Protein AF-A0A7J4XM20-F1 (afdb_monomer_lite)

pLDDT: mean 87.35, std 9.54, range [40.81, 96.88]

Secondary structure (DSSP, 8-state):
---EEEP-HHHHHHHHHHHHHHHHHHHHHHHTT-TT--HHHHHHHHHHTS-HHHHHHTT--SSHHHHHHHHH--PPTTGGGS-GGGGGGSEEE-TT--HHHHHHTSPTT-EEEEEETTEEEEEEEEEE-SSEEEEE-TTS-EEEEEGGGEEEEE-

Radius of gyration: 16.92 Å; chains: 1; bounding box: 34×43×47 Å

Organism: NCBI:txid291644

Sequence (155 aa):
MDDSIPMNKTLLNLCIFLQDTKRQAISEGILIGNNNTDWYNAVKKAYFGLEKKIFEEAGIKQNLMNLEALLYYQLPEGIRSTEYDQLHKFSLNTKGFSRYRVLKSFVQGEVIKLSVDGVKCEYTFIRVSNTHLFVSSAEGREEKIDLGRISSITL

Structure (mmCIF, N/CA/C/O backbone):
data_AF-A0A7J4XM20-F1
#
_entry.id   AF-A0A7J4XM20-F1
#
loop_
_atom_site.group_PDB
_atom_site.id
_atom_site.type_symbol
_atom_site.label_atom_id
_atom_site.label_alt_id
_atom_site.label_comp_id
_atom_site.label_asym_id
_atom_site.label_entity_id
_atom_site.label_seq_id
_atom_site.pdbx_PDB_ins_code
_atom_site.Cartn_x
_atom_site.Cartn_y
_atom_site.Cartn_z
_atom_site.occupancy
_atom_site.B_iso_or_equiv
_atom_site.auth_seq_id
_atom_site.auth_comp_id
_atom_site.auth_asym_id
_atom_site.auth_atom_id
_atom_site.pdbx_PDB_model_num
ATOM 1 N N . MET A 1 1 ? 9.206 16.397 5.889 1.00 40.81 1 MET A N 1
ATOM 2 C CA . MET A 1 1 ? 7.761 16.356 6.182 1.00 40.81 1 MET A CA 1
ATOM 3 C C . MET A 1 1 ? 7.569 15.400 7.340 1.00 40.81 1 MET A C 1
ATOM 5 O O . MET A 1 1 ? 8.371 14.483 7.480 1.00 40.81 1 MET A O 1
ATOM 9 N N . ASP A 1 2 ? 6.620 15.686 8.224 1.00 49.00 2 ASP A N 1
ATOM 10 C CA . ASP A 1 2 ? 6.305 14.793 9.334 1.00 49.00 2 ASP A CA 1
ATOM 11 C C . ASP A 1 2 ? 5.510 13.611 8.757 1.00 49.00 2 ASP A C 1
ATOM 13 O O . ASP A 1 2 ? 4.354 13.750 8.376 1.00 49.00 2 ASP A O 1
ATOM 17 N N . ASP A 1 3 ? 6.181 12.476 8.552 1.00 68.19 3 ASP A N 1
ATOM 18 C CA . ASP A 1 3 ? 5.667 11.298 7.824 1.00 68.19 3 ASP A CA 1
ATOM 19 C C . ASP A 1 3 ? 4.767 10.402 8.709 1.00 68.19 3 ASP A C 1
ATOM 21 O O . ASP A 1 3 ? 4.627 9.195 8.488 1.00 68.19 3 ASP A O 1
ATOM 25 N N . SER A 1 4 ? 4.217 10.997 9.766 1.00 82.56 4 SER A N 1
ATOM 26 C CA . SER A 1 4 ? 3.336 10.388 10.751 1.00 82.56 4 SER A CA 1
ATOM 27 C C . SER A 1 4 ? 1.946 10.975 10.565 1.00 82.56 4 SER A C 1
ATOM 29 O O . SER A 1 4 ? 1.722 12.160 10.802 1.00 82.56 4 SER A O 1
ATOM 31 N N . ILE A 1 5 ? 1.011 10.141 10.128 1.00 89.19 5 ILE A N 1
ATOM 32 C CA . ILE A 1 5 ? -0.352 10.552 9.798 1.00 89.19 5 ILE A CA 1
ATOM 33 C C . ILE A 1 5 ? -1.241 10.203 10.992 1.00 89.19 5 ILE A C 1
ATOM 35 O O . ILE A 1 5 ? -1.319 9.021 11.340 1.00 89.19 5 ILE A O 1
ATOM 39 N N . PRO A 1 6 ? -1.884 11.185 11.654 1.00 92.31 6 PRO A N 1
ATOM 40 C CA . PRO A 1 6 ? -2.783 10.910 12.768 1.00 92.31 6 PRO A CA 1
ATOM 41 C C . PRO A 1 6 ? -3.893 9.950 12.347 1.00 92.31 6 PRO A C 1
ATOM 43 O O . PRO A 1 6 ? -4.500 10.111 11.286 1.00 92.31 6 PRO A O 1
ATOM 46 N N . MET A 1 7 ? -4.160 8.945 13.176 1.00 94.69 7 MET A N 1
ATOM 47 C CA . MET A 1 7 ? -5.201 7.976 12.884 1.00 94.69 7 MET A CA 1
ATOM 48 C C . MET A 1 7 ? -6.568 8.649 12.963 1.00 94.69 7 MET A C 1
ATOM 50 O O . MET A 1 7 ? -6.896 9.346 13.922 1.00 94.69 7 MET A O 1
ATOM 54 N N . ASN A 1 8 ? -7.386 8.397 11.950 1.00 94.94 8 ASN A N 1
ATOM 55 C CA . ASN A 1 8 ? -8.795 8.749 11.943 1.00 94.94 8 ASN A CA 1
ATOM 56 C C . ASN A 1 8 ? -9.632 7.503 11.633 1.00 94.94 8 ASN A C 1
ATOM 58 O O . ASN A 1 8 ? -9.094 6.443 11.299 1.00 94.94 8 ASN A O 1
ATOM 62 N N . LYS A 1 9 ? -10.958 7.624 11.749 1.00 95.38 9 LYS A N 1
ATOM 63 C CA . LYS A 1 9 ? -11.886 6.511 11.513 1.00 95.38 9 LYS A CA 1
ATOM 64 C C . LYS A 1 9 ? -11.668 5.853 10.147 1.00 95.38 9 LYS A C 1
ATOM 66 O O . LYS A 1 9 ? -11.588 4.630 10.061 1.00 95.38 9 LYS A O 1
ATOM 71 N N . THR A 1 10 ? -11.579 6.653 9.088 1.00 96.50 10 THR A N 1
ATOM 72 C CA . THR A 1 10 ? -11.438 6.158 7.714 1.00 96.50 10 THR A CA 1
ATOM 73 C C . THR A 1 10 ? -10.092 5.464 7.513 1.00 96.50 10 THR A C 1
ATOM 75 O O . THR A 1 10 ? -10.046 4.379 6.938 1.00 96.50 10 THR A O 1
ATOM 78 N N . LEU A 1 11 ? -9.009 6.019 8.062 1.00 95.69 11 LEU A N 1
ATOM 79 C CA . LEU A 1 11 ? -7.675 5.424 7.997 1.00 95.69 11 LEU A CA 1
ATOM 80 C C . LEU A 1 11 ? -7.604 4.081 8.743 1.00 95.69 11 LEU A C 1
ATOM 82 O O . LEU A 1 11 ? -7.072 3.110 8.208 1.00 95.69 11 LEU A O 1
ATOM 86 N N . LEU A 1 12 ? -8.206 3.991 9.935 1.00 95.81 12 LEU A N 1
ATOM 87 C CA . LEU A 1 12 ? -8.287 2.740 10.695 1.00 95.81 12 LEU A CA 1
ATOM 88 C C . LEU A 1 12 ? -9.087 1.677 9.933 1.00 95.81 12 LEU A C 1
ATOM 90 O O . LEU A 1 12 ? -8.654 0.528 9.828 1.00 95.81 12 LEU A O 1
ATOM 94 N N . ASN A 1 13 ? -10.231 2.061 9.364 1.00 95.62 13 ASN A N 1
ATOM 95 C CA . ASN A 1 13 ? -11.057 1.154 8.570 1.00 95.62 13 ASN A CA 1
ATOM 96 C C . ASN A 1 13 ? -10.324 0.658 7.318 1.00 95.62 13 ASN A C 1
ATOM 98 O O . ASN A 1 13 ? -10.452 -0.517 6.983 1.00 95.62 13 ASN A O 1
ATOM 102 N N . LEU A 1 14 ? -9.513 1.500 6.668 1.00 96.25 14 LEU A N 1
ATOM 103 C CA . LEU A 1 14 ? -8.653 1.078 5.559 1.00 96.25 14 LEU A CA 1
ATOM 104 C C . LEU A 1 14 ? -7.612 0.038 5.997 1.00 96.25 14 LEU A C 1
ATOM 106 O O . LEU A 1 14 ? -7.444 -0.967 5.305 1.00 96.25 14 LEU A O 1
ATOM 110 N N . CYS A 1 15 ? -6.944 0.237 7.142 1.00 94.81 15 CYS A N 1
ATOM 111 C CA . CYS A 1 15 ? -6.020 -0.760 7.700 1.00 94.81 15 CYS A CA 1
ATOM 112 C C . CYS A 1 15 ? -6.723 -2.107 7.908 1.00 94.81 15 CYS A C 1
ATOM 114 O O . CYS A 1 15 ? -6.240 -3.142 7.451 1.00 94.81 15 CYS A O 1
ATOM 116 N N . ILE A 1 16 ? -7.881 -2.089 8.572 1.00 94.69 16 ILE A N 1
ATOM 117 C CA . ILE A 1 16 ? -8.653 -3.297 8.883 1.00 94.69 16 ILE A CA 1
ATOM 118 C C . ILE A 1 16 ? -9.099 -3.998 7.597 1.00 94.69 16 ILE A C 1
ATOM 120 O O . ILE A 1 16 ? -8.832 -5.186 7.431 1.00 94.69 16 ILE A O 1
ATOM 124 N N . PHE A 1 17 ? -9.700 -3.256 6.664 1.00 95.44 17 PHE A N 1
ATOM 125 C CA . PHE A 1 17 ? -10.181 -3.778 5.387 1.00 95.44 17 PHE A CA 1
ATOM 126 C C . PHE A 1 17 ? -9.084 -4.510 4.605 1.00 95.44 17 PHE A C 1
ATOM 128 O O . PHE A 1 17 ? -9.283 -5.643 4.163 1.00 95.44 17 PHE A O 1
ATOM 135 N N . LEU A 1 18 ? -7.904 -3.899 4.457 1.00 94.94 18 LEU A N 1
ATOM 136 C CA . LEU A 1 18 ? -6.802 -4.503 3.704 1.00 94.94 18 LEU A CA 1
ATOM 137 C C . LEU A 1 18 ? -6.225 -5.739 4.402 1.00 94.94 18 LEU A C 1
ATOM 139 O O . LEU A 1 18 ? -5.909 -6.732 3.742 1.00 94.94 18 LEU A O 1
ATOM 143 N N . GLN A 1 19 ? -6.097 -5.699 5.729 1.00 93.06 19 GLN A N 1
ATOM 144 C CA . GLN A 1 19 ? -5.585 -6.826 6.510 1.00 93.06 19 GLN A CA 1
ATOM 145 C C . GLN A 1 19 ? -6.554 -8.016 6.505 1.00 93.06 19 GLN A C 1
ATOM 147 O O . GLN A 1 19 ? -6.114 -9.163 6.389 1.00 93.06 19 GLN A O 1
ATOM 152 N N . ASP A 1 20 ? -7.861 -7.761 6.565 1.00 93.12 20 ASP A N 1
ATOM 153 C CA . ASP A 1 20 ? -8.880 -8.805 6.473 1.00 93.12 20 ASP A CA 1
ATOM 154 C C . ASP A 1 20 ? -8.980 -9.363 5.043 1.00 93.12 20 ASP A C 1
ATOM 156 O O . ASP A 1 20 ? -9.018 -10.582 4.878 1.00 93.12 20 ASP A O 1
ATOM 160 N N . THR A 1 21 ? -8.868 -8.516 4.009 1.00 93.00 21 THR A N 1
ATOM 161 C CA . THR A 1 21 ? -8.774 -8.951 2.598 1.00 93.00 21 THR A CA 1
ATOM 162 C C . THR A 1 21 ? -7.586 -9.892 2.385 1.00 93.00 21 THR A C 1
ATOM 164 O O . THR A 1 21 ? -7.719 -10.948 1.766 1.00 93.00 21 THR A O 1
ATOM 167 N N . LYS A 1 22 ? -6.416 -9.556 2.948 1.00 91.75 22 LYS A N 1
ATOM 168 C CA . LYS A 1 22 ? -5.239 -10.435 2.928 1.00 91.75 22 LYS A CA 1
ATOM 169 C C . LYS A 1 22 ? -5.530 -11.776 3.605 1.00 91.75 22 LYS A C 1
ATOM 171 O O . LYS A 1 22 ? -5.195 -12.820 3.048 1.00 91.75 22 LYS A O 1
ATOM 176 N N . ARG A 1 23 ? -6.121 -11.759 4.807 1.00 90.38 23 ARG A N 1
ATOM 177 C CA . ARG A 1 23 ? -6.446 -12.983 5.560 1.00 90.38 23 ARG A CA 1
ATOM 178 C C . ARG A 1 23 ? -7.406 -13.872 4.772 1.00 90.38 23 ARG A C 1
ATOM 180 O O . ARG A 1 23 ? -7.187 -15.081 4.717 1.00 90.38 23 ARG A O 1
ATOM 187 N N . GLN A 1 24 ? -8.420 -13.280 4.146 1.00 89.25 24 GLN A N 1
ATOM 188 C CA . GLN A 1 24 ? -9.381 -13.992 3.312 1.00 89.25 24 GLN A CA 1
ATOM 189 C C . GLN A 1 24 ? -8.703 -14.632 2.096 1.00 89.25 24 GLN A C 1
ATOM 191 O O . GLN A 1 24 ? -8.813 -15.842 1.932 1.00 89.25 24 GLN A O 1
ATOM 196 N N . ALA A 1 25 ? -7.927 -13.873 1.315 1.00 86.69 25 ALA A N 1
ATOM 197 C CA . ALA A 1 25 ? -7.242 -14.397 0.130 1.00 86.69 25 ALA A CA 1
ATOM 198 C C . ALA A 1 25 ? -6.286 -15.560 0.464 1.00 86.69 25 ALA A C 1
ATOM 200 O O . ALA A 1 25 ? -6.225 -16.549 -0.262 1.00 86.69 25 ALA A O 1
ATOM 201 N N . ILE A 1 26 ? -5.564 -15.474 1.589 1.00 85.75 26 ILE A N 1
ATOM 202 C CA . ILE A 1 26 ? -4.709 -16.573 2.069 1.00 85.75 26 ILE A CA 1
ATOM 203 C C . ILE A 1 26 ? -5.556 -17.793 2.454 1.00 85.75 26 ILE A C 1
ATOM 205 O O . ILE A 1 26 ? -5.215 -18.914 2.084 1.00 85.75 26 ILE A O 1
ATOM 209 N N . SER A 1 27 ? -6.655 -17.582 3.183 1.00 84.38 27 SER A N 1
ATOM 210 C CA . SER A 1 27 ? -7.535 -18.667 3.640 1.00 84.38 27 SER A CA 1
ATOM 211 C C . SER A 1 27 ? -8.184 -19.399 2.465 1.00 84.38 27 SER A C 1
ATOM 213 O O . SER A 1 27 ? -8.173 -20.625 2.427 1.00 84.38 27 SER A O 1
ATOM 215 N N . GLU A 1 28 ? -8.691 -18.660 1.477 1.00 83.12 28 GLU A N 1
ATOM 216 C CA . GLU A 1 28 ? -9.247 -19.218 0.240 1.00 83.12 28 GLU A CA 1
ATOM 217 C C . GLU A 1 28 ? -8.199 -20.025 -0.528 1.00 83.12 28 GLU A C 1
ATOM 219 O O . GLU A 1 28 ? -8.478 -21.145 -0.949 1.00 83.12 28 GLU A O 1
ATOM 224 N N . GLY A 1 29 ? -6.974 -19.501 -0.632 1.00 79.12 29 GLY A N 1
ATOM 225 C CA . GLY A 1 29 ? -5.846 -20.197 -1.243 1.00 79.12 29 GLY A CA 1
ATOM 226 C C . GLY A 1 29 ? -5.539 -21.552 -0.608 1.00 79.12 29 GLY A C 1
ATOM 227 O O . GLY A 1 29 ? -5.366 -22.547 -1.313 1.00 79.12 29 GLY A O 1
ATOM 228 N N . ILE A 1 30 ? -5.529 -21.603 0.726 1.00 78.00 30 ILE A N 1
ATOM 229 C CA . ILE A 1 30 ? -5.345 -22.845 1.489 1.00 78.00 30 ILE A CA 1
ATOM 230 C C . ILE A 1 30 ? -6.488 -23.828 1.201 1.00 78.00 30 ILE A C 1
ATOM 232 O O . ILE A 1 30 ? -6.231 -25.005 0.954 1.00 78.00 30 ILE A O 1
ATOM 236 N N . LEU A 1 31 ? -7.739 -23.355 1.195 1.00 77.94 31 LEU A N 1
ATOM 237 C CA . LEU A 1 31 ? -8.919 -24.201 0.979 1.00 77.94 31 LEU A CA 1
ATOM 238 C C . LEU A 1 31 ? -8.942 -24.856 -0.409 1.00 77.94 31 LEU A C 1
ATOM 240 O O . LEU A 1 31 ? -9.377 -25.998 -0.531 1.00 77.94 31 LEU A O 1
ATOM 244 N N . ILE A 1 32 ? -8.448 -24.169 -1.442 1.00 80.94 32 ILE A N 1
ATOM 245 C CA . ILE A 1 32 ? -8.375 -24.705 -2.813 1.00 80.94 32 ILE A CA 1
ATOM 246 C C . ILE A 1 32 ? -7.069 -25.466 -3.102 1.00 80.94 32 ILE A C 1
ATOM 248 O O . ILE A 1 32 ? -6.805 -25.819 -4.250 1.00 80.94 32 ILE A O 1
ATOM 252 N N . GLY A 1 33 ? -6.230 -25.702 -2.086 1.00 71.31 33 GLY A N 1
ATOM 253 C CA . GLY A 1 33 ? -4.947 -26.398 -2.231 1.00 71.31 33 GLY A CA 1
ATOM 254 C C . GLY A 1 33 ? -3.881 -25.605 -2.998 1.00 71.31 33 GLY A C 1
ATOM 255 O O . GLY A 1 33 ? -2.884 -26.179 -3.436 1.00 71.31 33 GLY A O 1
ATOM 256 N N . ASN A 1 34 ? -4.068 -24.293 -3.173 1.00 74.31 34 ASN A N 1
ATOM 257 C CA . ASN A 1 34 ? -3.113 -23.413 -3.834 1.00 74.31 34 ASN A CA 1
ATOM 258 C C . ASN A 1 34 ? -2.271 -22.648 -2.803 1.00 74.31 34 ASN A C 1
ATOM 260 O O . ASN A 1 34 ? -2.553 -21.501 -2.439 1.00 74.31 34 ASN A O 1
ATOM 264 N N . ASN A 1 35 ? -1.161 -23.266 -2.401 1.00 62.22 35 ASN A N 1
ATOM 265 C CA . ASN A 1 35 ? -0.190 -22.672 -1.476 1.00 62.22 35 ASN A CA 1
ATOM 266 C C . ASN A 1 35 ? 0.546 -21.449 -2.055 1.00 62.22 35 ASN A C 1
ATOM 268 O O . ASN A 1 35 ? 1.276 -20.781 -1.328 1.00 62.22 35 ASN A O 1
ATOM 272 N N . ASN A 1 36 ? 0.362 -21.155 -3.345 1.00 62.28 36 ASN A N 1
ATOM 273 C CA . ASN A 1 36 ? 1.006 -20.054 -4.053 1.00 62.28 36 ASN A CA 1
ATOM 274 C C . ASN A 1 36 ? -0.000 -18.970 -4.471 1.00 62.28 36 ASN A C 1
ATOM 276 O O . ASN A 1 36 ? 0.184 -18.285 -5.477 1.00 62.28 36 ASN A O 1
ATOM 280 N N . THR A 1 37 ? -1.096 -18.839 -3.717 1.00 67.94 37 THR A N 1
ATOM 281 C CA . THR A 1 37 ? -2.125 -17.829 -3.973 1.00 67.94 37 THR A CA 1
ATOM 282 C C . THR A 1 37 ? -1.519 -16.434 -3.909 1.00 67.94 37 THR A C 1
ATOM 284 O O . THR A 1 37 ? -0.938 -16.035 -2.897 1.00 67.94 37 THR A O 1
ATOM 287 N N . ASP A 1 38 ? -1.677 -15.685 -4.999 1.00 80.06 38 ASP A N 1
ATOM 288 C CA . ASP A 1 38 ? -1.189 -14.317 -5.151 1.00 80.06 38 ASP A CA 1
ATOM 289 C C . ASP A 1 38 ? -2.082 -13.328 -4.387 1.00 80.06 38 ASP A C 1
ATOM 291 O O . ASP A 1 38 ? -2.793 -12.478 -4.934 1.00 80.06 38 ASP A O 1
ATOM 295 N N . TRP A 1 39 ? -2.072 -13.486 -3.065 1.00 86.62 39 TRP A N 1
ATOM 296 C CA . TRP A 1 39 ? -2.830 -12.665 -2.131 1.00 86.62 39 TRP A CA 1
ATOM 297 C C . TRP A 1 39 ? -2.462 -11.183 -2.271 1.00 86.62 39 TRP A C 1
ATOM 299 O O . TRP A 1 39 ? -3.299 -10.315 -2.026 1.00 86.62 39 TRP A O 1
ATOM 309 N N . TYR A 1 40 ? -1.225 -10.880 -2.685 1.00 86.50 40 TYR A N 1
ATOM 310 C CA . TYR A 1 40 ? -0.762 -9.510 -2.848 1.00 86.50 40 TYR A CA 1
ATOM 311 C C . TYR A 1 40 ? -1.480 -8.823 -4.006 1.00 86.50 40 TYR A C 1
ATOM 313 O O . TYR A 1 40 ? -1.999 -7.721 -3.826 1.00 86.50 40 TYR A O 1
ATOM 321 N N . ASN A 1 41 ? -1.604 -9.482 -5.162 1.00 84.94 41 ASN A N 1
ATOM 322 C CA . ASN A 1 41 ? -2.366 -8.920 -6.273 1.00 84.94 41 ASN A CA 1
ATOM 323 C C . ASN A 1 41 ? -3.863 -8.791 -5.963 1.00 84.94 41 ASN A C 1
ATOM 325 O O . ASN A 1 41 ? -4.480 -7.820 -6.406 1.00 84.94 41 ASN A O 1
ATOM 329 N N . ALA A 1 42 ? -4.449 -9.696 -5.172 1.00 87.44 42 ALA A N 1
ATOM 330 C CA . ALA A 1 42 ? -5.833 -9.550 -4.708 1.00 87.44 42 ALA A CA 1
ATOM 331 C C . ALA A 1 42 ? -6.017 -8.284 -3.847 1.00 87.44 42 ALA A C 1
ATOM 333 O O . ALA A 1 42 ? -6.891 -7.461 -4.122 1.00 87.44 42 ALA A O 1
ATOM 334 N N . VAL A 1 43 ? -5.135 -8.076 -2.865 1.00 91.69 43 VAL A N 1
ATOM 335 C CA . VAL A 1 43 ? -5.132 -6.887 -1.997 1.00 91.69 43 VAL A CA 1
ATOM 336 C C . VAL A 1 43 ? -4.871 -5.605 -2.795 1.00 91.69 43 VAL A C 1
ATOM 338 O O . VAL A 1 43 ? -5.558 -4.604 -2.602 1.00 91.69 43 VAL A O 1
ATOM 341 N N . LYS A 1 44 ? -3.918 -5.635 -3.734 1.00 91.19 44 LYS A N 1
ATOM 342 C CA . LYS A 1 44 ? -3.601 -4.518 -4.635 1.00 91.19 44 LYS A CA 1
ATOM 343 C C . LYS A 1 44 ? -4.820 -4.126 -5.474 1.00 91.19 44 LYS A C 1
ATOM 345 O O . LYS A 1 44 ? -5.166 -2.948 -5.518 1.00 91.19 44 LYS A O 1
ATOM 350 N N . LYS A 1 45 ? -5.513 -5.097 -6.084 1.00 90.44 45 LYS A N 1
ATOM 351 C CA . LYS A 1 45 ? -6.760 -4.855 -6.832 1.00 90.44 45 LYS A CA 1
ATOM 352 C C . LYS A 1 45 ? -7.848 -4.252 -5.946 1.00 90.44 45 LYS A C 1
ATOM 354 O O . LYS A 1 45 ? -8.455 -3.265 -6.347 1.00 90.44 45 LYS A O 1
ATOM 359 N N . ALA A 1 46 ? -8.055 -4.794 -4.745 1.00 93.31 46 ALA A N 1
ATOM 360 C CA . ALA A 1 46 ? -9.038 -4.268 -3.801 1.00 93.31 46 ALA A CA 1
ATOM 361 C C . ALA A 1 46 ? -8.737 -2.810 -3.417 1.00 93.31 46 ALA A C 1
ATOM 363 O O . ALA A 1 46 ? -9.619 -1.963 -3.487 1.00 93.31 46 ALA A O 1
ATOM 364 N N . TYR A 1 47 ? -7.481 -2.491 -3.092 1.00 95.44 47 TYR A N 1
ATOM 365 C CA . TYR A 1 47 ? -7.046 -1.140 -2.732 1.00 95.44 47 TYR A CA 1
ATOM 366 C C . TYR A 1 47 ? -7.245 -0.114 -3.853 1.00 95.44 47 TYR A C 1
ATOM 368 O O . TYR A 1 47 ? -7.779 0.972 -3.623 1.00 95.44 47 TYR A O 1
ATOM 376 N N . PHE A 1 48 ? -6.811 -0.441 -5.074 1.00 93.12 48 PHE A N 1
ATOM 377 C CA . PHE A 1 48 ? -6.935 0.473 -6.212 1.00 93.12 48 PHE A CA 1
ATOM 378 C C . PHE A 1 48 ? -8.361 0.549 -6.776 1.00 93.12 48 PHE A C 1
ATOM 380 O O . PHE A 1 48 ? -8.667 1.489 -7.503 1.00 93.12 48 PHE A O 1
ATOM 387 N N . GLY A 1 49 ? -9.239 -0.391 -6.410 1.00 94.12 49 GLY A N 1
ATOM 388 C CA . GLY A 1 49 ? -10.668 -0.351 -6.727 1.00 94.12 49 GLY A CA 1
ATOM 389 C C . GLY A 1 49 ? -11.502 0.569 -5.825 1.00 94.12 49 GLY A C 1
ATOM 390 O O . GLY A 1 49 ? -12.651 0.843 -6.157 1.00 94.12 49 GLY A O 1
ATOM 391 N N . LEU A 1 50 ? -10.954 1.051 -4.702 1.00 95.75 50 LEU A N 1
ATOM 392 C CA . LEU A 1 50 ? -11.652 1.970 -3.796 1.00 95.75 50 LEU A CA 1
ATOM 393 C C . LEU A 1 50 ? -11.754 3.390 -4.377 1.00 95.75 50 LEU A C 1
ATOM 395 O O . LEU A 1 50 ? -10.852 3.868 -5.070 1.00 95.75 50 LEU A O 1
ATOM 399 N N . GLU A 1 51 ? -12.833 4.096 -4.029 1.00 95.81 51 GLU A N 1
ATOM 400 C CA . GLU A 1 51 ? -13.056 5.485 -4.436 1.00 95.81 51 GLU A CA 1
ATOM 401 C C . GLU A 1 51 ? -12.000 6.441 -3.860 1.00 95.81 51 GLU A C 1
ATOM 403 O O . GLU A 1 51 ? -11.648 6.374 -2.681 1.00 95.81 51 GLU A O 1
ATOM 408 N N . LYS A 1 52 ? -11.548 7.409 -4.673 1.00 93.06 52 LYS A N 1
ATOM 409 C CA . LYS A 1 52 ? -10.525 8.399 -4.280 1.00 93.06 52 LYS A CA 1
ATOM 410 C C . LYS A 1 52 ? -10.875 9.171 -3.003 1.00 93.06 52 LYS A C 1
ATOM 412 O O . LYS A 1 52 ? -9.987 9.423 -2.192 1.00 93.06 52 LYS A O 1
ATOM 417 N N . LYS A 1 53 ? -12.160 9.477 -2.799 1.00 95.94 53 LYS A N 1
ATOM 418 C CA . LYS A 1 53 ? -12.668 10.215 -1.634 1.00 95.94 53 LYS A CA 1
ATOM 419 C C . LYS A 1 53 ? -12.321 9.536 -0.302 1.00 95.94 53 LYS A C 1
ATOM 421 O O . LYS A 1 53 ? -12.023 10.219 0.670 1.00 95.94 53 LYS A O 1
ATOM 426 N N . ILE A 1 54 ? -12.275 8.201 -0.268 1.00 96.88 54 ILE A N 1
ATOM 427 C CA . ILE A 1 54 ? -11.911 7.438 0.937 1.00 96.88 54 ILE A CA 1
ATOM 428 C C . ILE A 1 54 ? -10.474 7.769 1.370 1.00 96.88 54 ILE A C 1
ATOM 430 O O . ILE A 1 54 ? -10.190 7.902 2.558 1.00 96.88 54 ILE A O 1
ATOM 434 N N . PHE A 1 55 ? -9.561 7.937 0.412 1.00 95.81 55 PHE A N 1
ATOM 435 C CA . PHE A 1 55 ? -8.163 8.276 0.686 1.00 95.81 55 PHE A CA 1
ATOM 436 C C . PHE A 1 55 ? -8.009 9.725 1.148 1.00 95.81 55 PHE A C 1
ATOM 438 O O . PHE A 1 55 ? -7.245 9.991 2.074 1.00 95.81 55 PHE A O 1
ATOM 445 N N . GLU A 1 56 ? -8.778 10.640 0.554 1.00 94.44 56 GLU A N 1
ATOM 446 C CA . GLU A 1 56 ? -8.835 12.046 0.964 1.00 94.44 56 GLU A CA 1
ATOM 447 C C . GLU A 1 56 ? -9.325 12.182 2.413 1.00 94.44 56 GLU A C 1
ATOM 449 O O . GLU A 1 56 ? -8.669 12.835 3.222 1.00 94.44 56 GLU A O 1
ATOM 454 N N . GLU A 1 57 ? -10.410 11.489 2.775 1.00 95.81 57 GLU A N 1
ATOM 455 C CA . GLU A 1 57 ? -10.929 11.431 4.150 1.00 95.81 57 GLU A CA 1
ATOM 456 C C . GLU A 1 57 ? -9.941 10.769 5.125 1.00 95.81 57 GLU A C 1
ATOM 458 O O . GLU A 1 57 ? -9.817 11.174 6.282 1.00 95.81 57 GLU A O 1
ATOM 463 N N . ALA A 1 58 ? -9.190 9.768 4.664 1.00 94.56 58 ALA A N 1
ATOM 464 C CA . ALA A 1 58 ? -8.129 9.127 5.436 1.00 94.56 58 ALA A CA 1
ATOM 465 C C . ALA A 1 58 ? -6.842 9.973 5.542 1.00 94.56 58 ALA A C 1
ATOM 467 O O . ALA A 1 58 ? -5.920 9.584 6.257 1.00 94.56 58 ALA A O 1
ATOM 468 N N . GLY A 1 59 ? -6.754 11.113 4.847 1.00 93.06 59 GLY A N 1
ATOM 469 C CA . GLY A 1 59 ? -5.573 11.980 4.854 1.00 93.06 59 GLY A CA 1
ATOM 470 C C . GLY A 1 59 ? -4.360 11.394 4.122 1.00 93.06 59 GLY A C 1
ATOM 471 O O . GLY A 1 59 ? -3.228 11.795 4.388 1.00 93.06 59 GLY A O 1
ATOM 472 N N . ILE A 1 60 ? -4.568 10.443 3.205 1.00 91.69 60 ILE A N 1
ATOM 473 C CA . ILE A 1 60 ? -3.504 9.755 2.462 1.00 91.69 60 ILE A CA 1
ATOM 474 C C . ILE A 1 60 ? -3.726 9.822 0.951 1.00 91.69 60 ILE A C 1
ATOM 476 O O . ILE A 1 60 ? -4.826 10.024 0.455 1.00 91.69 60 ILE A O 1
ATOM 480 N N . LYS A 1 61 ? -2.660 9.609 0.176 1.00 91.19 61 LYS A N 1
ATOM 481 C CA . LYS A 1 61 ? -2.760 9.431 -1.282 1.00 91.19 61 LYS A CA 1
ATOM 482 C C . LYS A 1 61 ? -2.992 7.956 -1.620 1.00 91.19 61 LYS A C 1
ATOM 484 O O . LYS A 1 61 ? -2.365 7.095 -1.007 1.00 91.19 61 LYS A O 1
ATOM 489 N N . GLN A 1 62 ? -3.800 7.664 -2.638 1.00 93.31 62 GLN A N 1
ATOM 490 C CA . GLN A 1 62 ? -3.932 6.308 -3.181 1.00 93.31 62 GLN A CA 1
ATOM 491 C C . GLN A 1 62 ? -2.660 5.934 -3.960 1.00 93.31 62 GLN A C 1
ATOM 493 O O . GLN A 1 62 ? -2.471 6.352 -5.102 1.00 93.31 62 GLN A O 1
ATOM 498 N N . ASN A 1 63 ? -1.738 5.209 -3.327 1.00 88.75 63 ASN A N 1
ATOM 499 C CA . ASN A 1 63 ? -0.477 4.782 -3.936 1.00 88.75 63 ASN A CA 1
ATOM 500 C C . ASN A 1 63 ? 0.069 3.518 -3.254 1.00 88.75 63 ASN A C 1
ATOM 502 O O . ASN A 1 63 ? -0.386 3.131 -2.178 1.00 88.75 63 ASN A O 1
ATOM 506 N N . LEU A 1 64 ? 1.069 2.878 -3.864 1.00 86.19 64 LEU A N 1
ATOM 507 C CA . LEU A 1 64 ? 1.601 1.611 -3.351 1.00 86.19 64 LEU A CA 1
ATOM 508 C C . LEU A 1 64 ? 2.332 1.744 -2.011 1.00 86.19 64 LEU A C 1
ATOM 510 O O . LEU A 1 64 ? 2.323 0.809 -1.218 1.00 86.19 64 LEU A O 1
ATOM 514 N N . MET A 1 65 ? 2.948 2.892 -1.727 1.00 84.25 65 MET A N 1
ATOM 515 C CA . MET A 1 65 ? 3.633 3.097 -0.446 1.00 84.25 65 MET A CA 1
ATOM 516 C C . MET A 1 65 ? 2.636 3.122 0.715 1.00 84.25 65 MET A C 1
ATOM 518 O O . MET A 1 65 ? 2.879 2.511 1.752 1.00 84.25 65 MET A O 1
ATOM 522 N N . ASN A 1 66 ? 1.493 3.775 0.516 1.00 89.06 66 ASN A N 1
ATOM 523 C CA . ASN A 1 66 ? 0.421 3.812 1.500 1.00 89.06 66 ASN A CA 1
ATOM 524 C C . ASN A 1 66 ? -0.313 2.471 1.589 1.00 89.06 66 ASN A C 1
ATOM 526 O O . ASN A 1 66 ? -0.691 2.080 2.688 1.00 89.06 66 ASN A O 1
ATOM 530 N N . LEU A 1 67 ? -0.457 1.730 0.482 1.00 91.38 67 LEU A N 1
ATOM 531 C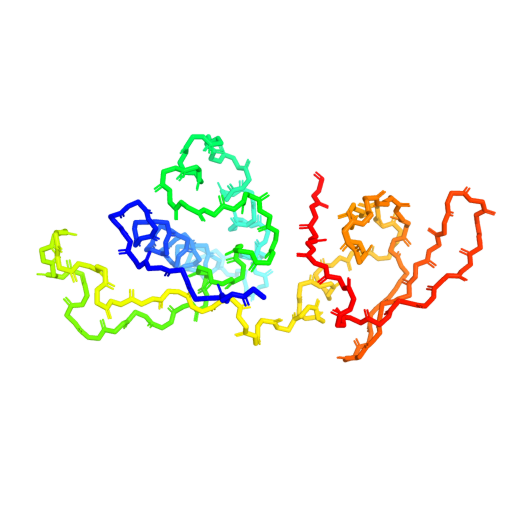 CA . LEU A 1 67 ? -0.947 0.347 0.521 1.00 91.38 67 LEU A CA 1
ATOM 532 C C . LEU A 1 67 ? -0.106 -0.516 1.470 1.00 91.38 67 LEU A C 1
ATOM 534 O O . LEU A 1 67 ? -0.657 -1.135 2.379 1.00 91.38 67 LEU A O 1
ATOM 538 N N . GLU A 1 68 ? 1.218 -0.533 1.293 1.00 87.31 68 GLU A N 1
ATOM 539 C CA . GLU A 1 68 ? 2.111 -1.266 2.200 1.00 87.31 68 GLU A CA 1
ATOM 540 C C . GLU A 1 68 ? 1.957 -0.789 3.639 1.00 87.31 68 GLU A C 1
ATOM 542 O O . GLU A 1 68 ? 1.898 -1.610 4.556 1.00 87.31 68 GLU A O 1
ATOM 547 N N . ALA A 1 69 ? 1.867 0.531 3.832 1.00 88.19 69 ALA A N 1
ATOM 548 C CA . ALA A 1 69 ? 1.775 1.100 5.161 1.00 88.19 69 ALA A CA 1
ATOM 549 C C . ALA A 1 69 ? 0.562 0.594 5.929 1.00 88.19 69 ALA A C 1
ATOM 551 O O . ALA A 1 69 ? 0.694 0.117 7.052 1.00 88.19 69 ALA A O 1
ATOM 552 N N . LEU A 1 70 ? -0.601 0.623 5.288 1.00 92.38 70 LEU A N 1
ATOM 553 C CA . LEU A 1 70 ? -1.848 0.131 5.859 1.00 92.38 70 LEU A CA 1
ATOM 554 C C . LEU A 1 70 ? -1.816 -1.390 6.082 1.00 92.38 70 LEU A C 1
ATOM 556 O O . LEU A 1 70 ? -2.260 -1.890 7.118 1.00 92.38 70 LEU A O 1
ATOM 560 N N . LEU A 1 71 ? -1.268 -2.134 5.117 1.00 90.69 71 LEU A N 1
ATOM 561 C CA . LEU A 1 71 ? -1.244 -3.596 5.129 1.00 90.69 71 LEU A CA 1
ATOM 562 C C . LEU A 1 71 ? -0.400 -4.170 6.274 1.00 90.69 71 LEU A C 1
ATOM 564 O O . LEU A 1 71 ? -0.725 -5.226 6.816 1.00 90.69 71 LEU A O 1
ATOM 568 N N . TYR A 1 72 ? 0.689 -3.490 6.625 1.00 87.31 72 TYR A N 1
ATOM 569 C CA . TYR A 1 72 ? 1.644 -3.942 7.638 1.00 87.31 72 TYR A CA 1
ATOM 570 C C . TYR A 1 72 ? 1.604 -3.118 8.926 1.00 87.31 72 TYR A C 1
ATOM 572 O O . TYR A 1 72 ? 2.402 -3.370 9.832 1.00 87.31 72 TYR A O 1
ATOM 580 N N . TYR A 1 73 ? 0.686 -2.157 9.032 1.00 89.75 73 TYR A N 1
ATOM 581 C CA . TYR A 1 73 ? 0.472 -1.419 10.265 1.00 89.75 73 TYR A CA 1
ATOM 582 C C . TYR A 1 73 ? 0.088 -2.372 11.400 1.00 89.75 73 TYR A C 1
ATOM 584 O O . TYR A 1 73 ? -0.925 -3.075 11.335 1.00 89.75 73 TYR A O 1
ATOM 592 N N . GLN A 1 74 ? 0.900 -2.383 12.455 1.00 89.06 74 GLN A N 1
ATOM 593 C CA . GLN A 1 74 ? 0.592 -3.118 13.673 1.00 89.06 74 GLN A CA 1
ATOM 594 C C . GLN A 1 74 ? -0.455 -2.333 14.453 1.00 89.06 74 GLN A C 1
ATOM 596 O O . GLN A 1 74 ? -0.135 -1.323 15.073 1.00 89.06 74 GLN A O 1
ATOM 601 N N . LEU A 1 75 ? -1.706 -2.793 14.387 1.00 89.75 75 LEU A N 1
ATOM 602 C CA . LEU A 1 75 ? -2.811 -2.213 15.144 1.00 89.75 75 LEU A CA 1
ATOM 603 C C . LEU A 1 75 ? -2.490 -2.288 16.648 1.00 89.75 75 LEU A C 1
ATOM 605 O O . LEU A 1 75 ? -2.380 -3.402 17.168 1.00 89.75 75 LEU A O 1
ATOM 609 N N . PRO A 1 76 ? -2.352 -1.145 17.347 1.00 91.19 76 PRO A N 1
ATOM 610 C CA . PRO A 1 76 ? -2.162 -1.129 18.791 1.00 91.19 76 PRO A CA 1
ATOM 611 C C . PRO A 1 76 ? -3.318 -1.820 19.513 1.00 91.19 76 PRO A C 1
ATOM 613 O O . PRO A 1 76 ? -4.464 -1.801 19.051 1.00 91.19 76 PRO A O 1
ATOM 616 N N . GLU A 1 77 ? -3.030 -2.418 20.665 1.00 88.50 77 GLU A N 1
ATOM 617 C CA . GLU A 1 77 ? -4.060 -3.047 21.486 1.00 88.50 77 GLU A CA 1
ATOM 618 C C . GLU A 1 77 ? -5.163 -2.035 21.844 1.00 88.50 77 GLU A C 1
ATOM 620 O O . GLU A 1 77 ? -4.892 -0.872 22.143 1.00 88.50 77 GLU A O 1
ATOM 625 N N . GLY A 1 78 ? -6.427 -2.453 21.740 1.00 87.94 78 GLY A N 1
ATOM 626 C CA . GLY A 1 78 ? -7.582 -1.595 22.028 1.00 87.94 78 GLY A CA 1
ATOM 627 C C . GLY A 1 78 ? -7.912 -0.529 20.972 1.00 87.94 78 GLY A C 1
ATOM 628 O O . GLY A 1 78 ? -8.943 0.132 21.098 1.00 87.94 78 GLY A O 1
ATOM 629 N N . ILE A 1 79 ? -7.131 -0.373 19.890 1.00 91.94 79 ILE A N 1
ATOM 630 C CA . ILE A 1 79 ? -7.429 0.644 18.857 1.00 91.94 79 ILE A CA 1
ATOM 631 C C . ILE A 1 79 ? -8.798 0.424 18.197 1.00 91.94 79 ILE A C 1
ATOM 633 O O . ILE A 1 79 ? -9.503 1.378 17.885 1.00 91.94 79 ILE A O 1
ATOM 637 N N . ARG A 1 80 ? -9.212 -0.840 18.032 1.00 89.19 80 ARG A N 1
ATOM 638 C CA . ARG A 1 80 ? -10.509 -1.206 17.433 1.00 89.19 80 ARG A CA 1
ATOM 639 C C . ARG A 1 80 ? -11.707 -0.815 18.302 1.00 89.19 80 ARG A C 1
ATOM 641 O O . ARG A 1 80 ? -12.799 -0.662 17.772 1.00 89.19 80 ARG A O 1
ATOM 648 N N . SER A 1 81 ? -11.500 -0.679 19.609 1.00 90.25 81 SER A N 1
ATOM 649 C CA . SER A 1 81 ? -12.514 -0.282 20.590 1.00 90.25 81 SER A CA 1
ATOM 650 C C . SER A 1 81 ? -12.339 1.161 21.065 1.00 90.25 81 SER A C 1
ATOM 652 O O . SER A 1 81 ? -13.016 1.579 21.996 1.00 90.25 81 SER A O 1
ATOM 654 N N . THR A 1 82 ? -11.402 1.910 20.479 1.00 92.38 82 THR A N 1
ATOM 655 C CA . THR A 1 82 ? -11.182 3.312 20.832 1.00 92.38 82 THR A CA 1
ATOM 656 C C . THR A 1 82 ? -12.230 4.188 20.153 1.00 92.38 82 THR A C 1
ATOM 658 O O . THR A 1 82 ? -12.472 4.052 18.953 1.00 92.38 82 THR A O 1
ATOM 661 N N . GLU A 1 83 ? -12.818 5.111 20.914 1.00 91.31 83 GLU A N 1
ATOM 662 C CA . GLU A 1 83 ? -13.739 6.117 20.386 1.00 91.31 83 GLU A CA 1
ATOM 663 C C . GLU A 1 83 ? -13.082 6.966 19.293 1.00 91.31 83 GLU A C 1
ATOM 665 O O . GLU A 1 83 ? -11.888 7.281 19.336 1.00 91.31 83 GLU A O 1
ATOM 670 N N . TYR A 1 84 ? -13.861 7.340 18.279 1.00 89.50 84 TYR A N 1
ATOM 671 C CA . TYR A 1 84 ? -13.310 7.962 17.074 1.00 89.50 84 TYR A CA 1
ATOM 672 C C . TYR A 1 84 ? -12.637 9.311 17.324 1.00 89.50 84 TYR A C 1
ATOM 674 O O . TYR A 1 84 ? -11.654 9.630 16.655 1.00 89.50 84 TYR A O 1
ATOM 682 N N . ASP A 1 85 ? -13.121 10.079 18.295 1.00 90.25 85 ASP A N 1
ATOM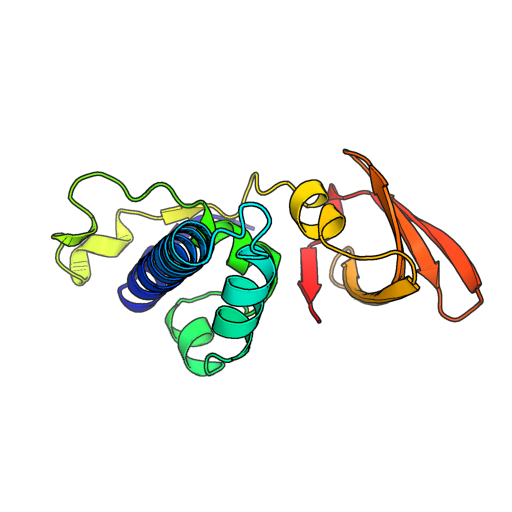 683 C CA . ASP A 1 85 ? -12.526 11.347 18.710 1.00 90.25 85 ASP A CA 1
ATOM 684 C C . ASP A 1 85 ? -11.168 11.156 19.401 1.00 90.25 85 ASP A C 1
ATOM 686 O O . ASP A 1 85 ? -10.380 12.093 19.436 1.00 90.25 85 ASP A O 1
ATOM 690 N N . GLN A 1 86 ? -10.851 9.953 19.888 1.00 93.12 86 GLN A N 1
ATOM 691 C CA . GLN A 1 86 ? -9.591 9.616 20.555 1.00 93.12 86 GLN A CA 1
ATOM 692 C C . GLN A 1 86 ? -8.561 8.960 19.621 1.00 93.12 86 GLN A C 1
ATOM 694 O O . GLN A 1 86 ? -7.398 8.817 20.007 1.00 93.12 86 GLN A O 1
ATOM 699 N N . LEU A 1 87 ? -8.941 8.593 18.389 1.00 93.88 87 LEU A N 1
ATOM 700 C CA . LEU A 1 87 ? -8.042 7.906 17.451 1.00 93.88 87 LEU A CA 1
ATOM 701 C C . LEU A 1 87 ? -6.792 8.717 17.095 1.00 93.88 87 LEU A C 1
ATOM 703 O O . LEU A 1 87 ? -5.741 8.124 16.882 1.00 93.88 87 LEU A O 1
ATOM 707 N N . HIS A 1 88 ? -6.865 10.049 17.115 1.00 91.19 88 HIS A N 1
ATOM 708 C CA . HIS A 1 88 ? -5.740 10.942 16.803 1.00 91.19 88 HIS A CA 1
ATOM 709 C C . HIS A 1 88 ? -4.500 10.733 17.698 1.00 91.19 88 HIS A C 1
ATOM 711 O O . HIS A 1 88 ? -3.418 11.207 17.361 1.00 91.19 88 HIS A O 1
ATOM 717 N N . LYS A 1 89 ? -4.647 10.032 18.832 1.00 91.50 89 LYS A N 1
ATOM 718 C CA . LYS A 1 89 ? -3.548 9.610 19.717 1.00 91.50 89 LYS A CA 1
ATOM 719 C C . LYS A 1 89 ? -2.650 8.540 19.092 1.00 91.50 89 LYS A C 1
ATOM 721 O O . LYS A 1 89 ? -1.512 8.370 19.523 1.00 91.50 89 LYS A O 1
ATOM 726 N N . PHE A 1 90 ? -3.157 7.813 18.102 1.00 92.50 90 PHE A N 1
ATOM 727 C CA . PHE A 1 90 ? -2.396 6.863 17.304 1.00 92.50 90 PHE A CA 1
ATOM 728 C C . PHE A 1 90 ? -1.963 7.515 15.997 1.00 92.50 90 PHE A C 1
ATOM 730 O O . PHE A 1 90 ? -2.619 8.426 15.490 1.00 92.50 90 PHE A O 1
ATOM 737 N N . SER A 1 91 ? -0.890 7.007 15.402 1.00 90.56 91 SER A N 1
ATOM 738 C CA . SER A 1 91 ? -0.475 7.438 14.075 1.00 90.56 91 SER A CA 1
ATOM 739 C C . SER A 1 91 ? -0.059 6.272 13.195 1.00 90.56 91 SER A C 1
ATOM 741 O O . SER A 1 91 ? 0.449 5.247 13.660 1.00 90.56 91 SER A O 1
ATOM 743 N N . LEU A 1 92 ? -0.304 6.442 11.899 1.00 87.88 92 LEU A N 1
ATOM 744 C CA . LEU A 1 92 ? 0.263 5.624 10.847 1.00 87.88 92 LEU A CA 1
ATOM 745 C C . LEU A 1 92 ? 1.592 6.253 10.438 1.00 87.88 92 LEU A C 1
ATOM 747 O O . LEU A 1 92 ? 1.629 7.342 9.866 1.00 87.88 92 LEU A O 1
ATOM 751 N N . ASN A 1 93 ? 2.687 5.558 10.718 1.00 81.69 93 ASN A N 1
ATOM 752 C CA . ASN A 1 93 ? 3.994 5.977 10.246 1.00 81.69 93 ASN A CA 1
ATOM 753 C C . ASN A 1 93 ? 4.244 5.381 8.862 1.00 81.69 93 ASN A C 1
ATOM 755 O O . ASN A 1 93 ? 4.277 4.162 8.726 1.00 81.69 93 ASN A O 1
ATOM 759 N N . THR A 1 94 ? 4.449 6.220 7.849 1.00 70.88 94 THR A N 1
ATOM 760 C CA . THR A 1 94 ? 4.809 5.754 6.502 1.00 70.88 94 THR A CA 1
ATOM 761 C C . THR A 1 94 ? 6.326 5.607 6.307 1.00 70.88 94 THR A C 1
ATOM 763 O O . THR A 1 94 ? 6.768 5.125 5.261 1.00 70.88 94 THR A O 1
ATOM 766 N N . LYS A 1 95 ? 7.156 5.981 7.300 1.00 58.25 95 LYS A N 1
ATOM 767 C CA . LYS A 1 95 ? 8.603 5.698 7.300 1.00 58.25 95 LYS A CA 1
ATOM 768 C C . LYS A 1 95 ? 8.856 4.217 7.544 1.00 58.25 95 LYS A C 1
ATOM 770 O O . LYS A 1 95 ? 8.307 3.613 8.455 1.00 58.25 95 LYS A O 1
ATOM 775 N N . GLY A 1 96 ? 9.780 3.656 6.769 1.00 50.72 96 GLY A N 1
ATOM 776 C CA . GLY A 1 96 ? 10.293 2.304 6.995 1.00 50.72 96 GLY A CA 1
ATOM 777 C C . GLY A 1 96 ? 9.665 1.224 6.118 1.00 50.72 96 GLY A C 1
ATOM 778 O O . GLY A 1 96 ? 10.163 0.099 6.117 1.00 50.72 96 GLY A O 1
ATOM 779 N N . PHE A 1 97 ? 8.661 1.548 5.295 1.00 61.25 97 PHE A N 1
ATOM 780 C CA . PHE A 1 97 ? 8.254 0.623 4.242 1.00 61.25 97 PHE A CA 1
ATOM 781 C C . PHE A 1 97 ? 9.353 0.542 3.198 1.00 61.25 97 PHE A C 1
ATOM 783 O O . PHE A 1 97 ? 9.763 1.528 2.580 1.00 61.25 97 PHE A O 1
ATOM 790 N N . SER A 1 98 ? 9.887 -0.665 3.057 1.00 67.69 98 SER A N 1
ATOM 791 C CA . SER A 1 98 ? 10.953 -0.951 2.123 1.00 67.69 98 SER A CA 1
ATOM 792 C C . SER A 1 98 ? 10.415 -0.701 0.717 1.00 67.69 98 SER A C 1
ATOM 794 O O . SER A 1 98 ? 9.689 -1.523 0.169 1.00 67.69 98 SER A O 1
ATOM 796 N N . ARG A 1 99 ? 10.772 0.438 0.116 1.00 78.56 99 ARG A N 1
ATOM 797 C CA . ARG A 1 99 ? 10.517 0.711 -1.309 1.00 78.56 99 ARG A CA 1
ATOM 798 C C . ARG A 1 99 ? 10.992 -0.450 -2.173 1.00 78.56 99 ARG A C 1
ATOM 800 O O . ARG A 1 99 ? 10.352 -0.783 -3.158 1.00 78.56 99 ARG A O 1
ATOM 807 N N . TYR A 1 100 ? 12.053 -1.124 -1.732 1.00 81.75 100 TYR A N 1
ATOM 808 C CA . TYR A 1 100 ? 12.498 -2.390 -2.288 1.00 81.75 100 TYR A CA 1
ATOM 809 C C . TYR A 1 100 ? 11.413 -3.480 -2.256 1.00 81.75 100 TYR A C 1
ATOM 811 O O . TYR A 1 100 ? 11.195 -4.099 -3.286 1.00 81.75 100 TYR A O 1
ATOM 819 N N . ARG A 1 101 ? 10.688 -3.701 -1.148 1.00 78.12 101 ARG A N 1
ATOM 820 C CA . ARG A 1 101 ? 9.567 -4.666 -1.102 1.00 78.12 101 ARG A CA 1
ATOM 821 C C . ARG A 1 101 ? 8.464 -4.327 -2.102 1.00 78.12 101 ARG A C 1
ATOM 823 O O . ARG A 1 101 ? 8.043 -5.225 -2.821 1.00 78.12 101 ARG A O 1
ATOM 830 N N . VAL A 1 102 ? 8.061 -3.055 -2.192 1.00 81.00 102 VAL A N 1
ATOM 831 C CA . VAL A 1 102 ? 7.076 -2.602 -3.196 1.00 81.00 102 VAL A CA 1
ATOM 832 C C . VAL A 1 102 ? 7.576 -2.917 -4.598 1.00 81.00 102 VAL A C 1
ATOM 834 O O . VAL A 1 102 ? 6.903 -3.580 -5.379 1.00 81.00 102 VAL A O 1
ATOM 837 N N . LEU A 1 103 ? 8.787 -2.461 -4.909 1.00 86.25 103 LEU A N 1
ATOM 838 C CA . LEU A 1 103 ? 9.373 -2.571 -6.238 1.00 86.25 103 LEU A CA 1
ATOM 839 C C . LEU A 1 103 ? 9.697 -4.020 -6.621 1.00 86.25 103 LEU A C 1
ATOM 841 O O . LEU A 1 103 ? 9.701 -4.349 -7.797 1.00 86.25 103 LEU A O 1
ATOM 845 N N . LYS A 1 104 ? 9.908 -4.909 -5.644 1.00 85.44 104 LYS A N 1
ATOM 846 C CA . LYS A 1 104 ? 10.110 -6.345 -5.870 1.00 85.44 104 LYS A CA 1
ATOM 847 C C . LYS A 1 104 ? 8.844 -7.045 -6.377 1.00 85.44 104 LYS A C 1
ATOM 849 O O . LYS A 1 104 ? 8.954 -8.139 -6.916 1.00 85.44 104 LYS A O 1
ATOM 854 N N . SER A 1 105 ? 7.666 -6.441 -6.199 1.00 81.81 105 SER A N 1
ATOM 855 C CA . SER A 1 105 ? 6.409 -6.984 -6.732 1.00 81.81 105 SER A CA 1
ATOM 856 C C . SER A 1 105 ? 6.222 -6.752 -8.234 1.00 81.81 105 SER A C 1
ATOM 858 O O . SER A 1 105 ? 5.342 -7.373 -8.821 1.00 81.81 105 SER A O 1
ATOM 860 N N . PHE A 1 106 ? 7.021 -5.874 -8.848 1.00 85.31 106 PHE A N 1
ATOM 861 C CA . PHE A 1 106 ? 6.928 -5.587 -10.277 1.00 85.31 106 PHE A CA 1
ATOM 862 C C . PHE A 1 106 ? 7.685 -6.620 -11.106 1.00 85.31 106 PHE A C 1
ATOM 864 O O . PHE A 1 106 ? 8.729 -7.140 -10.696 1.00 85.31 106 PHE A O 1
ATOM 871 N N . VAL A 1 107 ? 7.162 -6.886 -12.297 1.00 87.56 107 VAL A N 1
ATOM 872 C CA . VAL A 1 107 ? 7.778 -7.774 -13.284 1.00 87.56 107 VAL A CA 1
ATOM 873 C C . VAL A 1 107 ? 8.639 -6.950 -14.238 1.00 87.56 107 VAL A C 1
ATOM 875 O O . VAL A 1 107 ? 8.292 -5.828 -14.606 1.00 87.56 107 VAL A O 1
ATOM 878 N N . GLN A 1 108 ? 9.789 -7.494 -14.642 1.00 91.12 108 GLN A N 1
ATOM 879 C CA . GLN A 1 108 ? 10.647 -6.859 -15.643 1.00 91.12 108 GLN A CA 1
ATOM 880 C C . GLN A 1 108 ? 9.844 -6.536 -16.915 1.00 91.12 108 GLN A C 1
ATOM 882 O O . GLN A 1 108 ? 9.170 -7.404 -17.463 1.00 91.12 108 GLN A O 1
ATOM 887 N N . GLY A 1 109 ? 9.943 -5.292 -17.384 1.00 89.38 109 GLY A N 1
ATOM 888 C CA . GLY A 1 109 ? 9.197 -4.775 -18.531 1.00 89.38 109 GLY A CA 1
ATOM 889 C C . GLY A 1 109 ? 7.902 -4.038 -18.175 1.00 89.38 109 GLY A C 1
ATOM 890 O O . GLY A 1 109 ? 7.321 -3.407 -19.054 1.00 89.38 109 GLY A O 1
ATOM 891 N N . GLU A 1 110 ? 7.446 -4.064 -16.918 1.00 90.62 110 GLU A N 1
ATOM 892 C CA . GLU A 1 110 ? 6.262 -3.300 -16.511 1.00 90.62 110 GLU A CA 1
ATOM 893 C C . GLU A 1 110 ? 6.525 -1.791 -16.517 1.00 90.62 110 GLU A C 1
ATOM 895 O O 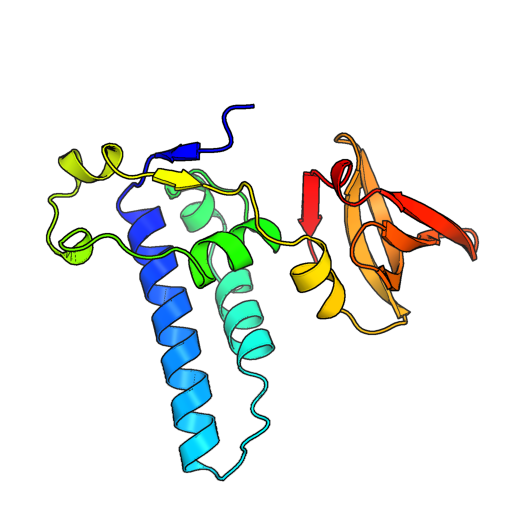. GLU A 1 110 ? 7.562 -1.316 -16.050 1.00 90.62 110 GLU A O 1
ATOM 900 N N . VAL A 1 111 ? 5.550 -1.022 -17.004 1.00 91.56 111 VAL A N 1
ATOM 901 C CA . VAL A 1 111 ? 5.575 0.439 -16.911 1.00 91.56 111 VAL A CA 1
ATOM 902 C C . VAL A 1 111 ? 5.202 0.855 -15.493 1.00 91.56 111 VAL A C 1
ATOM 904 O O . VAL A 1 111 ? 4.167 0.453 -14.961 1.00 91.56 111 VAL A O 1
ATOM 907 N N . ILE A 1 112 ? 6.047 1.681 -14.883 1.00 90.75 112 ILE A N 1
ATOM 908 C CA . ILE A 1 112 ? 5.866 2.201 -13.531 1.00 90.75 112 ILE A CA 1
ATOM 909 C C . ILE A 1 112 ? 5.875 3.724 -13.541 1.00 90.75 112 ILE A C 1
ATOM 911 O O . ILE A 1 112 ? 6.709 4.358 -14.190 1.00 90.75 112 ILE A O 1
ATOM 915 N N . LYS A 1 113 ? 4.965 4.321 -12.770 1.00 92.56 113 LYS A N 1
ATOM 916 C CA . LYS A 1 113 ? 4.906 5.771 -12.576 1.00 92.56 113 LYS A CA 1
ATOM 917 C C . LYS A 1 113 ? 5.473 6.114 -11.211 1.00 92.56 113 LYS A C 1
ATOM 919 O O . LYS A 1 113 ? 4.963 5.673 -10.179 1.00 92.56 113 LYS A O 1
ATOM 924 N N . LEU A 1 114 ? 6.533 6.906 -11.202 1.00 90.50 114 LEU A N 1
ATOM 925 C CA . LEU A 1 114 ? 7.266 7.290 -10.002 1.00 90.50 114 LEU A CA 1
ATOM 926 C C . LEU A 1 114 ? 7.178 8.795 -9.785 1.00 90.50 114 LEU A C 1
ATOM 928 O O . LEU A 1 114 ? 7.041 9.564 -10.729 1.00 90.50 114 LEU A O 1
ATOM 932 N N . SER A 1 115 ? 7.310 9.217 -8.533 1.00 88.88 115 SER A N 1
ATOM 933 C CA . SER A 1 115 ? 7.657 10.596 -8.194 1.00 88.88 115 SER A CA 1
ATOM 934 C C . SER A 1 115 ? 9.048 10.602 -7.571 1.00 88.88 115 SER A C 1
ATOM 936 O O . SER A 1 115 ? 9.204 10.132 -6.440 1.00 88.88 115 SER A O 1
ATOM 938 N N . VAL A 1 116 ? 10.053 11.102 -8.286 1.00 88.19 116 VAL A N 1
ATOM 939 C CA . VAL A 1 116 ? 11.454 11.174 -7.842 1.00 88.19 116 VAL A CA 1
ATOM 940 C C . VAL A 1 116 ? 11.776 12.624 -7.513 1.00 88.19 116 VAL A C 1
ATOM 942 O O . VAL A 1 116 ? 11.633 13.489 -8.369 1.00 88.19 116 VAL A O 1
ATOM 945 N N . ASP A 1 117 ? 12.132 12.908 -6.259 1.00 86.75 117 ASP A N 1
ATOM 946 C CA . ASP A 1 117 ? 12.355 14.276 -5.758 1.00 86.75 117 ASP A CA 1
ATOM 947 C C . ASP A 1 117 ? 11.197 15.248 -6.086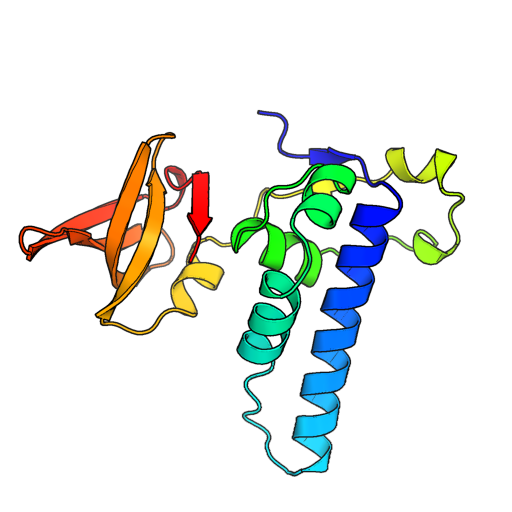 1.00 86.75 117 ASP A C 1
ATOM 949 O O . ASP A 1 117 ? 11.393 16.431 -6.349 1.00 86.75 117 ASP A O 1
ATOM 953 N N . GLY A 1 118 ? 9.962 14.731 -6.092 1.00 82.56 118 GLY A N 1
ATOM 954 C CA . GLY A 1 118 ? 8.746 15.487 -6.414 1.00 82.56 118 GLY A CA 1
ATOM 955 C C . GLY A 1 118 ? 8.409 15.587 -7.907 1.00 82.56 118 GLY A C 1
ATOM 956 O O . GLY A 1 118 ? 7.327 16.069 -8.245 1.00 82.56 118 GLY A O 1
ATOM 957 N N . VAL A 1 119 ? 9.280 15.104 -8.797 1.00 88.56 119 VAL A N 1
ATOM 958 C CA . VAL A 1 119 ? 9.052 15.081 -10.247 1.00 88.56 119 VAL A CA 1
ATOM 959 C C . VAL A 1 119 ? 8.406 13.763 -10.650 1.00 88.56 119 VAL A C 1
ATOM 961 O O . VAL A 1 119 ? 8.920 12.688 -10.345 1.00 88.56 119 VAL A O 1
ATOM 964 N N . LYS A 1 120 ? 7.268 13.841 -11.345 1.00 90.31 120 LYS A N 1
ATOM 965 C CA . LYS A 1 120 ? 6.573 12.661 -11.867 1.00 90.31 120 LYS A CA 1
ATOM 966 C C . LYS A 1 120 ? 7.249 12.174 -13.144 1.00 90.31 120 LYS A C 1
ATOM 968 O O . LYS A 1 120 ? 7.369 12.941 -14.094 1.00 90.31 120 LYS A O 1
ATOM 973 N N . CYS A 1 121 ? 7.602 10.897 -13.170 1.00 90.38 121 CYS A N 1
ATOM 974 C CA . CYS A 1 121 ? 8.257 10.241 -14.292 1.00 90.38 121 CYS A CA 1
ATOM 975 C C . CYS A 1 121 ? 7.598 8.889 -14.576 1.00 90.38 121 CYS A C 1
ATOM 977 O O . CYS A 1 121 ? 7.070 8.239 -13.670 1.00 90.38 121 CYS A O 1
ATOM 979 N N . GLU A 1 122 ? 7.675 8.454 -15.827 1.00 93.38 122 GLU A N 1
ATOM 980 C CA . GLU A 1 122 ? 7.263 7.124 -16.259 1.00 93.38 122 GLU A CA 1
ATOM 981 C C . GLU A 1 122 ? 8.485 6.358 -16.763 1.00 93.38 122 GLU A C 1
ATOM 983 O O . GLU A 1 122 ? 9.325 6.907 -17.477 1.00 93.38 122 GLU A O 1
ATOM 988 N N . TYR A 1 123 ? 8.597 5.104 -16.342 1.00 93.69 123 TYR A N 1
ATOM 989 C CA . TYR A 1 123 ? 9.767 4.272 -16.568 1.00 93.69 123 TYR A CA 1
ATOM 990 C C . TYR A 1 123 ? 9.366 2.828 -16.848 1.00 93.69 123 TYR A C 1
ATOM 992 O O . TYR A 1 123 ? 8.350 2.356 -16.346 1.00 93.69 123 TYR A O 1
ATOM 1000 N N . THR A 1 124 ? 10.209 2.094 -17.568 1.00 93.88 124 THR A N 1
ATOM 1001 C CA . THR A 1 124 ? 10.098 0.634 -17.671 1.00 93.88 124 THR A CA 1
ATOM 1002 C C . THR A 1 124 ? 10.919 -0.014 -16.561 1.00 93.88 124 THR A C 1
ATOM 1004 O O . THR A 1 124 ? 12.124 0.225 -16.451 1.00 93.88 124 THR A O 1
ATOM 1007 N N . PHE A 1 125 ? 10.286 -0.829 -15.721 1.00 94.12 125 PHE A N 1
ATOM 1008 C CA . PHE A 1 125 ? 10.942 -1.544 -14.632 1.00 94.12 125 PHE A CA 1
ATOM 1009 C C . PHE A 1 125 ? 11.918 -2.596 -15.170 1.00 94.12 125 PHE A C 1
ATOM 1011 O O . PHE A 1 125 ? 11.539 -3.452 -15.967 1.00 94.12 125 PHE A O 1
ATOM 1018 N N . ILE A 1 126 ? 13.172 -2.567 -14.706 1.00 94.88 126 ILE A N 1
ATOM 1019 C CA . ILE A 1 126 ? 14.164 -3.604 -15.027 1.00 94.88 126 ILE A CA 1
ATOM 1020 C C . ILE A 1 126 ? 14.332 -4.539 -13.832 1.00 94.88 126 ILE A C 1
ATOM 1022 O O . ILE A 1 126 ? 14.097 -5.740 -13.937 1.00 94.88 126 ILE A O 1
ATOM 1026 N N . ARG A 1 127 ? 14.771 -3.992 -12.691 1.00 93.94 127 ARG A N 1
ATOM 1027 C CA . ARG A 1 127 ? 15.008 -4.736 -11.444 1.00 93.94 127 ARG A CA 1
ATOM 1028 C C . ARG A 1 127 ? 15.178 -3.787 -10.265 1.00 93.94 127 ARG A C 1
ATOM 1030 O O . ARG A 1 127 ? 15.451 -2.601 -10.436 1.00 93.94 127 ARG A O 1
ATOM 1037 N N . VAL A 1 128 ? 15.144 -4.328 -9.051 1.00 93.38 128 VAL A N 1
ATOM 1038 C CA . VAL A 1 128 ? 15.409 -3.564 -7.826 1.00 93.38 128 VAL A CA 1
ATOM 1039 C C . VAL A 1 128 ? 16.416 -4.274 -6.919 1.00 93.38 128 VAL A C 1
ATOM 1041 O O . VAL A 1 128 ? 16.419 -5.498 -6.797 1.00 93.38 128 VAL A O 1
ATOM 1044 N N . SER A 1 129 ? 17.282 -3.496 -6.273 1.00 90.56 129 SER A N 1
ATOM 1045 C CA . SER A 1 129 ? 18.145 -3.922 -5.169 1.00 90.56 129 SER A CA 1
ATOM 1046 C C . SER A 1 129 ? 17.701 -3.258 -3.865 1.00 90.56 129 SER A C 1
ATOM 1048 O O . SER A 1 129 ? 16.865 -2.359 -3.864 1.00 90.56 129 SER A O 1
ATOM 1050 N N . ASN A 1 130 ? 18.283 -3.658 -2.736 1.00 85.19 130 ASN A N 1
ATOM 1051 C CA . ASN A 1 130 ? 17.898 -3.112 -1.429 1.00 85.19 130 ASN A CA 1
ATOM 1052 C C . ASN A 1 130 ? 18.037 -1.581 -1.318 1.00 85.19 130 ASN A C 1
ATOM 1054 O O . ASN A 1 130 ? 17.408 -0.988 -0.446 1.00 85.19 130 ASN A O 1
ATOM 1058 N N . THR A 1 131 ? 18.850 -0.947 -2.169 1.00 87.75 131 THR A N 1
ATOM 1059 C CA . THR A 1 131 ? 19.140 0.495 -2.117 1.00 87.75 131 THR A CA 1
ATOM 1060 C C . THR A 1 131 ? 18.809 1.246 -3.401 1.00 87.75 131 THR A C 1
ATOM 1062 O O . THR A 1 131 ? 18.652 2.462 -3.352 1.00 87.75 131 THR A O 1
ATOM 1065 N N . HIS A 1 132 ? 18.681 0.560 -4.541 1.00 93.69 132 HIS A N 1
ATOM 1066 C CA . HIS A 1 132 ? 18.485 1.215 -5.833 1.00 93.69 132 HIS A CA 1
ATOM 1067 C C . HIS A 1 132 ? 17.442 0.517 -6.696 1.00 93.69 132 HIS A C 1
ATOM 1069 O O . HIS A 1 132 ? 17.334 -0.709 -6.715 1.00 93.69 132 HIS A O 1
ATOM 1075 N N . LEU A 1 133 ? 16.732 1.322 -7.473 1.00 94.19 133 LEU A N 1
ATOM 1076 C CA . LEU A 1 133 ? 15.871 0.900 -8.561 1.00 94.19 133 LEU A CA 1
ATOM 1077 C C . LEU A 1 133 ? 16.606 1.082 -9.895 1.00 94.19 133 LEU A C 1
ATOM 1079 O O . LEU A 1 133 ? 17.232 2.117 -10.118 1.00 94.19 133 LEU A O 1
ATOM 1083 N N . PHE A 1 134 ? 16.523 0.080 -10.766 1.00 95.69 134 PHE A N 1
ATOM 1084 C CA . PHE A 1 134 ? 17.046 0.120 -12.128 1.00 95.69 134 PHE A CA 1
ATOM 1085 C C . PHE A 1 134 ? 15.867 0.129 -13.097 1.00 95.69 134 PHE A C 1
ATOM 1087 O O . PHE A 1 134 ? 14.996 -0.746 -13.029 1.00 95.69 134 PHE A O 1
ATOM 1094 N N . VAL A 1 135 ? 15.837 1.120 -13.980 1.00 95.62 135 VAL A N 1
ATOM 1095 C CA . VAL A 1 135 ? 14.752 1.345 -14.940 1.00 95.62 135 VAL A CA 1
ATOM 1096 C C . VAL A 1 135 ? 15.295 1.729 -16.306 1.00 95.62 135 VAL A C 1
ATOM 1098 O O . VAL A 1 135 ? 16.440 2.149 -16.409 1.00 95.62 135 VAL A O 1
ATOM 1101 N N . SER A 1 136 ? 14.470 1.617 -17.343 1.00 95.12 136 SER A N 1
ATOM 1102 C CA . SER A 1 136 ? 14.728 2.212 -18.655 1.00 95.12 136 SER A CA 1
ATOM 1103 C C . SER A 1 136 ? 13.796 3.404 -18.877 1.00 95.12 136 SER A C 1
ATOM 1105 O O . SER A 1 136 ? 12.595 3.309 -18.600 1.00 95.12 136 SER A O 1
ATOM 1107 N N . SER A 1 137 ? 14.339 4.530 -19.335 1.00 89.88 137 SER A N 1
ATOM 1108 C CA . SER A 1 137 ? 13.558 5.703 -19.736 1.00 89.88 137 SER A CA 1
ATOM 1109 C C . SER A 1 137 ? 12.858 5.481 -21.080 1.00 89.88 137 SER A C 1
ATOM 1111 O O . SER A 1 137 ? 13.125 4.508 -21.784 1.00 89.88 137 SER A O 1
ATOM 1113 N N . ALA A 1 138 ? 11.980 6.406 -21.476 1.00 83.75 138 ALA A N 1
ATOM 1114 C CA . ALA A 1 138 ? 11.314 6.356 -22.783 1.00 83.75 138 ALA A CA 1
ATOM 1115 C C . ALA A 1 138 ? 12.301 6.358 -23.970 1.00 83.75 138 ALA A C 1
ATOM 1117 O O . ALA A 1 138 ? 11.983 5.850 -25.041 1.00 83.75 138 ALA A O 1
ATOM 1118 N N . GLU A 1 139 ? 13.512 6.889 -23.776 1.00 86.19 139 GLU A N 1
ATOM 1119 C CA . GLU A 1 139 ? 14.587 6.883 -24.777 1.00 86.19 139 GLU A CA 1
ATOM 1120 C C . GLU A 1 139 ? 15.406 5.577 -24.781 1.00 86.19 139 GLU A C 1
ATOM 1122 O O . GLU A 1 139 ? 16.417 5.481 -25.474 1.00 86.19 139 GLU A O 1
ATOM 1127 N N . GLY A 1 140 ? 15.025 4.581 -23.975 1.00 83.75 140 GLY A N 1
ATOM 1128 C CA . GLY A 1 140 ? 15.734 3.307 -23.854 1.00 83.75 140 GLY A CA 1
ATOM 1129 C C . GLY A 1 140 ? 17.018 3.373 -23.023 1.00 83.75 140 GLY A C 1
ATOM 1130 O O . GLY A 1 140 ? 17.758 2.391 -22.965 1.00 83.75 140 GLY A O 1
ATOM 1131 N N . ARG A 1 141 ? 17.310 4.504 -22.364 1.00 90.81 141 ARG A N 1
ATOM 1132 C CA . ARG A 1 141 ? 18.496 4.637 -21.504 1.00 90.81 141 ARG A C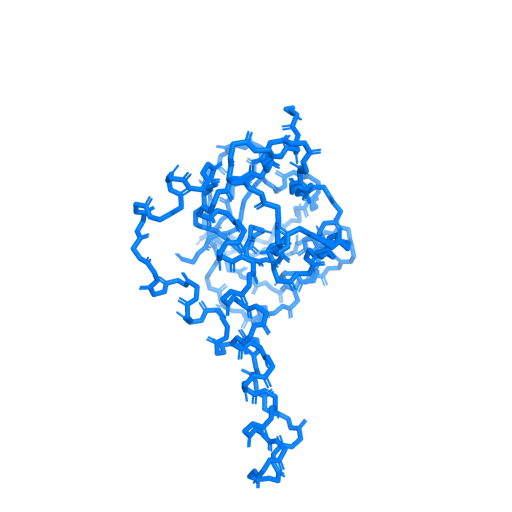A 1
ATOM 1133 C C . ARG A 1 141 ? 18.227 4.041 -20.133 1.00 90.81 141 ARG A C 1
ATOM 1135 O O . ARG A 1 141 ? 17.209 4.342 -19.516 1.00 90.81 141 ARG A O 1
ATOM 1142 N N . GLU A 1 142 ? 19.161 3.233 -19.641 1.00 94.12 142 GLU A N 1
ATOM 1143 C CA . GLU A 1 142 ? 19.088 2.725 -18.275 1.00 94.12 142 GLU A CA 1
ATOM 1144 C C . GLU A 1 142 ? 19.411 3.823 -17.255 1.00 94.12 142 GLU A C 1
ATOM 1146 O O . GLU A 1 142 ? 20.422 4.520 -17.355 1.00 94.12 142 GLU A O 1
ATOM 1151 N N . GLU A 1 143 ? 18.569 3.937 -16.234 1.00 94.50 143 GLU A N 1
ATOM 1152 C CA . GLU A 1 143 ? 18.735 4.846 -15.110 1.00 94.50 143 GLU A CA 1
ATOM 1153 C C . GLU A 1 143 ? 18.781 4.070 -13.792 1.00 94.50 143 GLU A C 1
ATOM 1155 O O . GLU A 1 143 ? 18.080 3.075 -13.578 1.00 94.50 143 GLU A O 1
ATOM 1160 N N . LYS A 1 144 ? 19.619 4.565 -12.878 1.00 95.12 144 LYS A N 1
ATOM 1161 C CA . LYS A 1 144 ? 19.764 4.052 -11.517 1.00 95.12 144 LYS A CA 1
ATOM 1162 C C . LYS A 1 144 ? 19.255 5.103 -10.536 1.00 95.12 144 LYS A C 1
ATOM 1164 O O . LYS A 1 144 ? 19.858 6.164 -10.390 1.00 95.12 144 LYS A O 1
ATOM 1169 N N . ILE A 1 145 ? 18.173 4.784 -9.836 1.00 93.19 145 ILE A N 1
ATOM 1170 C CA . ILE A 1 145 ? 17.485 5.690 -8.913 1.00 93.19 145 ILE A CA 1
ATOM 1171 C C . ILE A 1 145 ? 17.717 5.205 -7.481 1.00 93.19 145 ILE A C 1
ATOM 1173 O O . ILE A 1 145 ? 17.431 4.052 -7.155 1.00 93.19 145 ILE A O 1
ATOM 1177 N N . ASP A 1 146 ? 18.235 6.078 -6.616 1.00 91.62 146 ASP A N 1
ATOM 1178 C CA . ASP A 1 146 ? 18.295 5.814 -5.175 1.00 91.62 146 ASP A CA 1
ATOM 1179 C C . ASP A 1 146 ? 16.868 5.714 -4.624 1.00 91.62 146 ASP A C 1
ATOM 1181 O O . ASP A 1 146 ? 16.040 6.604 -4.845 1.00 91.62 146 ASP A O 1
ATOM 1185 N N . LEU A 1 147 ? 16.569 4.634 -3.900 1.00 89.06 147 LEU A N 1
ATOM 1186 C CA . LEU A 1 147 ? 15.239 4.432 -3.335 1.00 89.06 147 LEU A CA 1
ATOM 1187 C C . LEU A 1 147 ? 14.823 5.585 -2.410 1.00 89.06 147 LEU A C 1
ATOM 1189 O O . LEU A 1 147 ? 13.651 5.944 -2.397 1.00 89.06 147 LEU A O 1
ATOM 1193 N N . GLY A 1 148 ? 15.745 6.215 -1.682 1.00 85.00 148 GLY A N 1
ATOM 1194 C CA . GLY A 1 148 ? 15.468 7.360 -0.813 1.00 85.00 148 GLY A CA 1
ATOM 1195 C C . GLY A 1 148 ? 14.858 8.566 -1.537 1.00 85.00 148 GLY A C 1
ATOM 1196 O O . GLY A 1 148 ? 14.093 9.308 -0.924 1.00 85.00 148 GLY A O 1
ATOM 1197 N N . ARG A 1 149 ? 15.118 8.714 -2.842 1.00 88.56 149 ARG A N 1
ATOM 1198 C CA . ARG A 1 149 ? 14.601 9.805 -3.689 1.00 88.56 149 ARG A CA 1
ATOM 1199 C C . ARG A 1 149 ? 13.172 9.567 -4.181 1.00 88.56 149 ARG A C 1
ATOM 1201 O O . ARG A 1 149 ? 12.505 10.488 -4.651 1.00 88.56 149 ARG A O 1
ATOM 1208 N N . ILE A 1 150 ? 12.669 8.335 -4.078 1.00 87.19 150 ILE A N 1
ATOM 1209 C CA . ILE A 1 150 ? 11.317 7.983 -4.523 1.00 87.19 150 ILE A CA 1
ATOM 1210 C C . ILE A 1 150 ? 10.311 8.423 -3.454 1.00 87.19 150 ILE A C 1
ATOM 1212 O O . ILE A 1 150 ? 10.238 7.862 -2.360 1.00 87.19 150 ILE A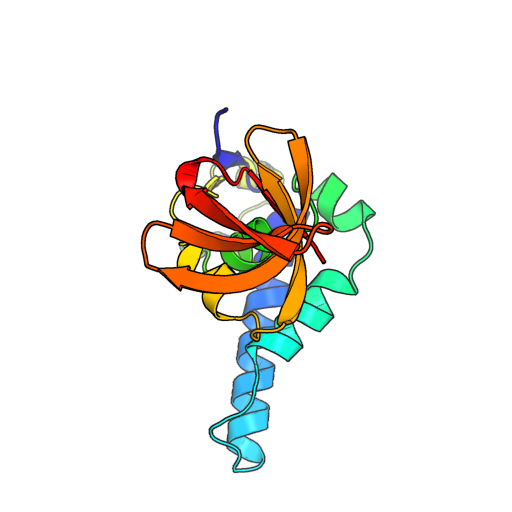 O 1
ATOM 1216 N N . SER A 1 151 ? 9.509 9.425 -3.785 1.00 83.69 151 SER A N 1
ATOM 1217 C CA . SER A 1 151 ? 8.460 9.982 -2.921 1.00 83.69 151 SER A CA 1
ATOM 1218 C C . SER A 1 151 ? 7.098 9.299 -3.091 1.00 83.69 151 SER A C 1
ATOM 1220 O O . SER A 1 151 ? 6.287 9.322 -2.170 1.00 83.69 151 SER A O 1
ATOM 1222 N N . SER A 1 152 ? 6.834 8.670 -4.242 1.00 81.62 152 SER A N 1
ATOM 1223 C CA . SER A 1 152 ? 5.636 7.847 -4.457 1.00 81.62 152 SER A CA 1
ATOM 1224 C C . SER A 1 152 ? 5.799 6.890 -5.636 1.00 81.62 152 SER A C 1
ATOM 1226 O O . SER A 1 152 ? 6.515 7.203 -6.587 1.00 81.62 152 SER A O 1
ATOM 1228 N N . ILE A 1 153 ? 5.070 5.772 -5.597 1.00 83.19 153 ILE A N 1
ATOM 1229 C CA . ILE A 1 153 ? 4.963 4.782 -6.678 1.00 83.19 153 ILE A CA 1
ATOM 1230 C C . ILE A 1 153 ? 3.473 4.593 -6.988 1.00 83.19 153 ILE A C 1
ATOM 1232 O O . ILE A 1 153 ? 2.690 4.258 -6.094 1.00 83.19 153 ILE A O 1
ATOM 1236 N N . THR A 1 154 ? 3.082 4.828 -8.235 1.00 78.00 154 THR A N 1
ATOM 1237 C CA . THR A 1 154 ? 1.703 4.743 -8.744 1.00 78.00 154 THR A CA 1
ATOM 1238 C C . THR A 1 154 ? 1.638 3.838 -9.976 1.00 78.00 154 THR A C 1
ATOM 1240 O O . THR A 1 154 ? 2.662 3.596 -10.616 1.00 78.00 154 THR A O 1
ATOM 1243 N N . LEU A 1 155 ? 0.437 3.344 -10.289 1.00 66.00 155 LEU A N 1
ATOM 1244 C CA . LEU A 1 155 ? 0.131 2.513 -11.460 1.00 66.00 155 LEU A CA 1
ATOM 1245 C C . LEU A 1 155 ? -0.612 3.362 -12.503 1.00 66.00 155 LEU A C 1
ATOM 1247 O O . LEU A 1 155 ? -1.494 4.143 -12.084 1.00 66.00 155 LEU A O 1
#

Foldseek 3Di:
DQQWQFFAPLLLVLLVVLQVLLVVQCVVCVVVVNNPRPSVVSSLCVLVPDDQVSQVVRVHGSALLSSQQSNPDDQDPCLVVDDRVPSRVHIRRSPPPQLLVSLQPDDQQDWKWWQFQNRIAIWGFHHDDSFWGWTAHPVRDIDIGGSVRTPGIHD